Protein AF-A0ABC9NAE8-F1 (afdb_monomer_lite)

Foldseek 3Di:
DDPPDQDQCQLVVVVVVCVVVVHDLVVVCVVVVHDSVVNVVSNVSD

Structure (mmCIF, N/CA/C/O backbone):
data_AF-A0ABC9NAE8-F1
#
_entry.id   AF-A0ABC9NAE8-F1
#
loop_
_atom_site.group_PDB
_atom_site.id
_ato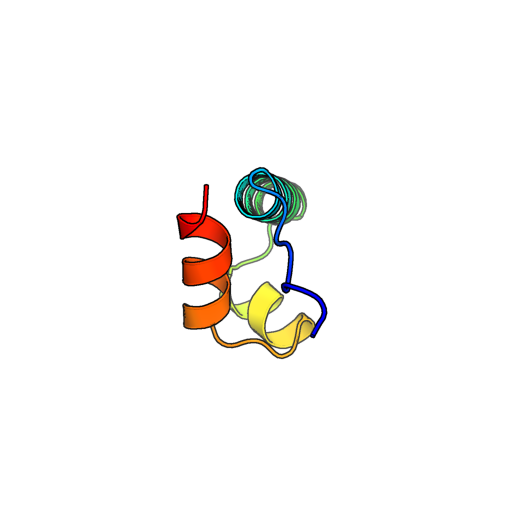m_site.type_symbol
_atom_site.label_atom_id
_atom_site.label_alt_id
_atom_site.label_comp_id
_atom_site.label_asym_id
_atom_site.label_entity_id
_atom_site.label_seq_id
_atom_site.pdbx_PDB_ins_code
_atom_site.Cartn_x
_atom_site.Cartn_y
_atom_site.Cartn_z
_atom_site.occupancy
_atom_site.B_iso_or_equiv
_atom_site.auth_seq_id
_atom_site.auth_comp_id
_atom_site.auth_asym_id
_atom_site.auth_atom_id
_atom_site.pdbx_PDB_model_num
ATOM 1 N N . MET A 1 1 ? 9.789 -16.178 -23.223 1.00 44.19 1 MET A N 1
ATOM 2 C CA . MET A 1 1 ? 9.762 -15.499 -21.908 1.00 44.19 1 MET A CA 1
ATOM 3 C C . MET A 1 1 ? 8.917 -14.242 -22.030 1.00 44.19 1 MET A C 1
ATOM 5 O O . MET A 1 1 ? 9.370 -13.277 -22.633 1.00 44.19 1 MET A O 1
ATOM 9 N N . GLY A 1 2 ? 7.676 -14.268 -21.540 1.00 54.34 2 GLY A N 1
ATOM 10 C CA . GLY A 1 2 ? 6.862 -13.055 -21.457 1.00 54.34 2 GLY A CA 1
ATOM 11 C C . GLY A 1 2 ? 7.458 -12.142 -20.392 1.00 54.34 2 GLY A C 1
ATOM 12 O O . GLY A 1 2 ? 7.627 -12.567 -19.252 1.00 54.34 2 GLY A O 1
ATOM 13 N N . LYS A 1 3 ? 7.845 -10.917 -20.754 1.00 61.91 3 LYS A N 1
ATOM 14 C CA . LYS A 1 3 ? 8.207 -9.912 -19.750 1.00 61.91 3 LYS A CA 1
ATOM 15 C C . LYS A 1 3 ? 6.971 -9.693 -18.879 1.00 61.91 3 LYS A C 1
ATOM 17 O O . LYS A 1 3 ? 5.919 -9.365 -19.420 1.00 61.91 3 LYS A O 1
ATOM 22 N N . ASN A 1 4 ? 7.102 -9.869 -17.562 1.00 70.81 4 ASN A N 1
ATOM 23 C CA . ASN A 1 4 ? 6.086 -9.454 -16.595 1.00 70.81 4 ASN A CA 1
ATOM 24 C C . ASN A 1 4 ? 5.927 -7.933 -16.703 1.00 70.81 4 ASN A C 1
ATOM 26 O O . ASN A 1 4 ? 6.642 -7.169 -16.053 1.00 70.81 4 ASN A O 1
ATOM 30 N N . PHE A 1 5 ? 5.051 -7.503 -17.607 1.00 75.69 5 PHE A N 1
ATOM 31 C CA . PHE A 1 5 ? 4.752 -6.105 -17.844 1.00 75.69 5 PHE A CA 1
ATOM 32 C C . PHE A 1 5 ? 3.802 -5.639 -16.747 1.00 75.69 5 PHE A C 1
ATOM 34 O O . PHE A 1 5 ? 2.629 -6.004 -16.719 1.00 75.69 5 PHE A O 1
ATOM 41 N N . ILE A 1 6 ? 4.340 -4.857 -15.818 1.00 77.56 6 ILE A N 1
ATOM 42 C CA . ILE A 1 6 ? 3.551 -4.167 -14.805 1.00 77.56 6 ILE A CA 1
ATOM 43 C C . ILE A 1 6 ? 3.245 -2.783 -15.359 1.00 77.56 6 ILE A C 1
ATOM 45 O O . ILE A 1 6 ? 4.162 -2.032 -15.687 1.00 77.56 6 ILE A O 1
ATOM 49 N N . HIS A 1 7 ? 1.959 -2.459 -15.483 1.00 83.69 7 HIS A N 1
ATOM 50 C CA . HIS A 1 7 ? 1.546 -1.157 -15.986 1.00 83.69 7 HIS A CA 1
ATOM 51 C C . HIS A 1 7 ? 2.007 -0.044 -15.021 1.00 83.69 7 HIS A C 1
ATOM 53 O O . HIS A 1 7 ? 1.762 -0.177 -13.818 1.00 83.69 7 HIS A O 1
ATOM 59 N N . PRO A 1 8 ? 2.607 1.063 -15.502 1.00 82.25 8 PRO A N 1
ATOM 60 C CA . PRO A 1 8 ? 3.143 2.120 -14.636 1.00 82.25 8 PRO A CA 1
ATOM 61 C C . PRO A 1 8 ? 2.107 2.722 -13.682 1.00 82.25 8 PRO A C 1
ATOM 63 O O . PRO A 1 8 ? 2.430 3.096 -12.568 1.00 82.25 8 PRO A O 1
ATOM 66 N N . SER A 1 9 ? 0.828 2.770 -14.069 1.00 89.06 9 SER A N 1
ATOM 67 C CA . SER A 1 9 ? -0.230 3.304 -13.197 1.00 89.06 9 SER A CA 1
ATOM 68 C C . SER A 1 9 ? -0.786 2.305 -12.175 1.00 89.06 9 SER A C 1
ATOM 70 O O . SER A 1 9 ? -1.662 2.676 -11.392 1.00 89.06 9 SER A O 1
ATOM 72 N N . LEU A 1 10 ? -0.314 1.051 -12.155 1.00 87.31 10 LEU A N 1
ATOM 73 C CA . LEU A 1 10 ? -0.864 0.018 -11.274 1.00 87.31 10 LEU A CA 1
ATOM 74 C C . LEU A 1 10 ? -0.707 0.395 -9.796 1.00 87.31 10 LEU A C 1
ATOM 76 O O . LEU A 1 10 ? -1.667 0.289 -9.033 1.00 87.31 10 LEU A O 1
ATOM 80 N N . GLY A 1 11 ? 0.466 0.897 -9.401 1.00 88.75 11 GLY A N 1
ATOM 81 C CA . GLY A 1 11 ? 0.714 1.346 -8.030 1.00 88.75 11 GLY A CA 1
ATOM 82 C C . GLY A 1 11 ? -0.232 2.472 -7.600 1.00 88.75 11 GLY A C 1
ATOM 83 O O . GLY A 1 11 ? -0.799 2.429 -6.507 1.00 88.75 11 GLY A O 1
ATOM 84 N N . PHE A 1 12 ? -0.474 3.440 -8.491 1.00 90.19 12 PHE A N 1
ATOM 85 C CA . PHE A 1 12 ? -1.418 4.535 -8.253 1.00 90.19 12 PHE A CA 1
ATOM 86 C C . PHE A 1 12 ? -2.863 4.038 -8.135 1.00 90.19 12 PHE A C 1
ATOM 88 O O . PHE A 1 12 ? -3.590 4.447 -7.227 1.00 90.19 12 PHE A O 1
ATOM 95 N N . PHE A 1 13 ? -3.278 3.136 -9.028 1.00 91.81 13 PHE A N 1
ATOM 96 C CA . PHE A 1 13 ? -4.616 2.552 -9.013 1.00 91.81 13 PHE A CA 1
ATOM 97 C C . PHE A 1 13 ? -4.891 1.817 -7.698 1.00 91.81 13 PHE A C 1
ATOM 99 O O . PHE A 1 13 ? -5.891 2.097 -7.039 1.00 91.81 13 PHE A O 1
ATOM 106 N N . ILE A 1 14 ? -3.979 0.937 -7.275 1.00 90.62 14 ILE A N 1
ATOM 107 C CA . ILE A 1 14 ? -4.123 0.174 -6.031 1.00 90.62 14 ILE A CA 1
ATOM 108 C C . ILE A 1 14 ? -4.179 1.121 -4.823 1.00 90.62 14 ILE A C 1
ATOM 110 O O . ILE A 1 14 ? -5.033 0.950 -3.951 1.00 90.62 14 ILE A O 1
ATOM 114 N N . GLU A 1 15 ? -3.324 2.150 -4.769 1.00 91.38 15 GLU A N 1
ATOM 115 C CA . GLU A 1 15 ? -3.343 3.110 -3.660 1.00 91.38 15 GLU A CA 1
ATOM 116 C C . GLU A 1 15 ? -4.668 3.883 -3.591 1.00 91.38 15 GLU A C 1
ATOM 118 O O . GLU A 1 15 ? -5.222 4.061 -2.499 1.00 91.38 15 GLU A O 1
ATOM 123 N N . ARG A 1 16 ? -5.186 4.331 -4.742 1.00 92.94 16 ARG A N 1
ATOM 124 C CA . ARG A 1 16 ? -6.467 5.039 -4.831 1.00 92.94 16 ARG A CA 1
ATOM 125 C C . ARG A 1 16 ? -7.617 4.152 -4.360 1.00 92.94 16 ARG A C 1
ATOM 127 O O . ARG A 1 16 ? -8.376 4.584 -3.494 1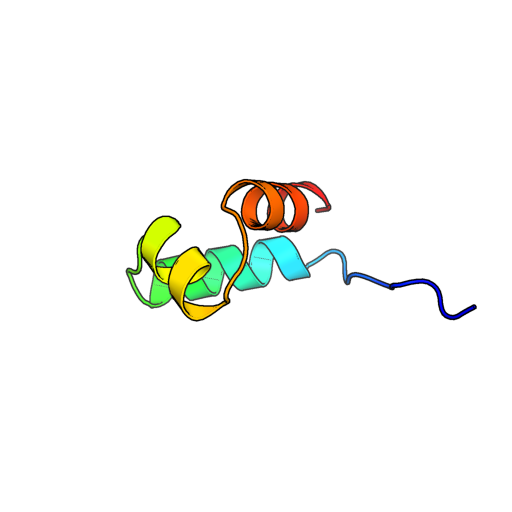.00 92.94 16 ARG A O 1
ATOM 134 N N . THR A 1 17 ? -7.714 2.929 -4.876 1.00 92.38 17 THR A N 1
ATOM 135 C 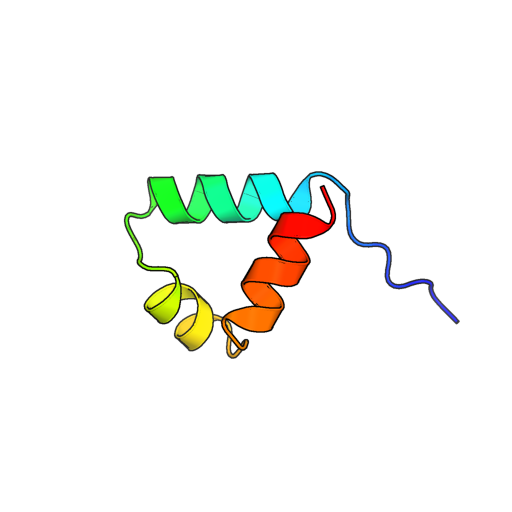CA . THR A 1 17 ? -8.771 1.979 -4.503 1.00 92.38 17 THR A CA 1
ATOM 136 C C . THR A 1 17 ? -8.708 1.650 -3.011 1.00 92.38 17 THR A C 1
ATOM 138 O O . THR A 1 17 ? -9.723 1.736 -2.326 1.00 92.38 17 THR A O 1
ATOM 141 N N . ARG A 1 18 ? -7.510 1.395 -2.459 1.00 93.81 18 ARG A N 1
ATOM 142 C CA . ARG A 1 18 ? -7.319 1.165 -1.014 1.00 93.81 18 ARG A CA 1
ATOM 143 C C . ARG A 1 18 ? -7.846 2.332 -0.175 1.00 93.81 18 ARG A C 1
ATOM 145 O O . ARG A 1 18 ? -8.543 2.114 0.813 1.00 93.81 18 ARG A O 1
ATOM 152 N N . LYS A 1 19 ? -7.505 3.571 -0.557 1.00 94.12 19 LYS A N 1
ATOM 153 C CA . LYS A 1 19 ? -7.957 4.792 0.134 1.00 94.12 19 LYS A CA 1
ATOM 154 C C . LYS A 1 19 ? -9.478 4.956 0.056 1.0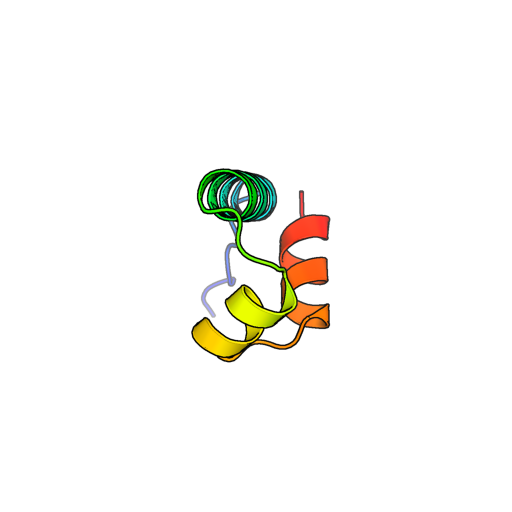0 94.12 19 LYS A C 1
ATOM 156 O O . LYS A 1 19 ? -10.077 5.328 1.057 1.00 94.12 19 LYS A O 1
ATOM 161 N N . GLN A 1 20 ? -10.093 4.653 -1.089 1.00 95.81 20 GLN A N 1
ATOM 162 C CA . GLN A 1 20 ? -11.549 4.721 -1.269 1.00 95.81 20 GLN A CA 1
ATOM 163 C C . GLN A 1 20 ? -12.298 3.671 -0.441 1.00 95.81 20 GLN A C 1
ATOM 165 O O . GLN A 1 20 ? -13.339 3.985 0.124 1.00 95.81 20 GLN A O 1
ATOM 170 N N . SER A 1 21 ? -11.757 2.457 -0.319 1.00 94.19 21 SER A N 1
ATOM 171 C CA . SER A 1 21 ? -12.333 1.411 0.538 1.00 94.19 21 SER A CA 1
ATOM 172 C C . SER A 1 21 ? -12.065 1.615 2.032 1.00 94.19 21 SER A C 1
ATOM 174 O O . SER A 1 21 ? -12.630 0.891 2.844 1.00 94.19 21 SER A O 1
ATOM 176 N N . GLY A 1 22 ? -11.193 2.553 2.419 1.00 95.69 22 GLY A N 1
ATOM 177 C CA . GLY A 1 22 ? -10.866 2.811 3.826 1.00 95.69 22 GLY A CA 1
ATOM 178 C C . GLY A 1 22 ? -10.092 1.684 4.522 1.00 95.69 22 GLY A C 1
ATOM 179 O O . GLY A 1 22 ? -10.001 1.673 5.747 1.00 95.69 22 GLY A O 1
ATOM 180 N N . VAL A 1 23 ? -9.516 0.740 3.769 1.00 95.12 23 VAL A N 1
ATOM 181 C CA . VAL A 1 23 ? -8.800 -0.414 4.335 1.00 95.12 23 VAL A CA 1
ATOM 182 C C . VAL A 1 23 ? -7.339 -0.086 4.637 1.00 95.12 23 VAL A C 1
ATOM 184 O O . VAL A 1 23 ? -6.684 0.705 3.943 1.00 95.12 23 VAL A O 1
ATOM 187 N N . THR A 1 24 ? -6.790 -0.710 5.676 1.00 95.00 24 THR A N 1
ATOM 188 C CA . THR A 1 24 ? -5.363 -0.593 5.994 1.00 95.00 24 THR A CA 1
ATOM 189 C C . THR A 1 24 ? -4.522 -1.367 4.975 1.00 95.00 24 THR A C 1
ATOM 191 O O . THR A 1 24 ? -5.015 -2.240 4.259 1.00 95.00 24 THR A O 1
ATOM 194 N N . ILE A 1 25 ? -3.229 -1.043 4.893 1.00 93.44 25 ILE A N 1
ATOM 195 C CA . ILE A 1 25 ? -2.292 -1.795 4.044 1.00 93.44 25 ILE A CA 1
ATOM 196 C C . ILE A 1 25 ? -2.204 -3.251 4.519 1.00 93.44 25 ILE A C 1
ATOM 198 O O . ILE A 1 25 ? -2.158 -4.151 3.690 1.00 93.44 25 ILE A O 1
ATOM 202 N N . GLU A 1 26 ? -2.228 -3.490 5.831 1.00 94.62 26 GLU A N 1
ATOM 203 C CA . GLU A 1 26 ? -2.161 -4.837 6.405 1.00 94.62 26 GLU A CA 1
ATOM 204 C C . GLU A 1 26 ? -3.360 -5.702 6.016 1.00 94.62 26 GLU A C 1
ATOM 206 O O . GLU A 1 26 ? -3.167 -6.849 5.621 1.00 94.62 26 GLU A O 1
ATOM 211 N N . THR A 1 27 ? -4.580 -5.157 6.084 1.00 95.31 27 THR A N 1
ATOM 212 C CA . THR A 1 27 ? -5.795 -5.867 5.657 1.00 95.31 27 THR A CA 1
ATOM 213 C C . THR A 1 27 ? -5.718 -6.214 4.176 1.00 95.31 27 THR A C 1
ATOM 215 O O . THR A 1 27 ? -5.844 -7.380 3.820 1.00 95.31 27 THR A O 1
ATOM 218 N N . LEU A 1 28 ? -5.378 -5.237 3.329 1.00 93.25 28 LEU A N 1
ATOM 219 C CA . LEU A 1 28 ? -5.209 -5.465 1.894 1.00 93.25 28 LEU A CA 1
ATOM 220 C C . LEU A 1 28 ? -4.157 -6.548 1.594 1.00 93.25 28 LEU A C 1
ATOM 222 O O . LEU A 1 28 ? -4.365 -7.396 0.734 1.00 93.25 28 LEU A O 1
ATOM 226 N N . CYS A 1 29 ? -3.021 -6.522 2.292 1.00 94.56 29 CYS A N 1
ATOM 227 C CA . CYS A 1 29 ? -1.954 -7.504 2.103 1.00 94.56 29 CYS A CA 1
ATOM 228 C C . CYS A 1 29 ? 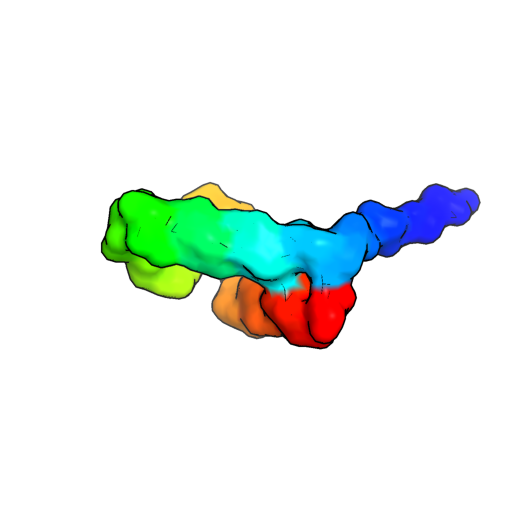-2.389 -8.915 2.519 1.00 94.56 29 CYS A C 1
ATOM 230 O O . CYS A 1 29 ? -2.052 -9.878 1.832 1.00 94.56 29 CYS A O 1
ATOM 232 N N . LYS A 1 30 ? -3.172 -9.034 3.601 1.00 95.81 30 LYS A N 1
ATOM 233 C CA . LYS A 1 30 ? -3.765 -10.307 4.034 1.00 95.81 30 LYS A CA 1
ATOM 234 C C . LYS A 1 30 ? -4.751 -10.848 3.002 1.00 95.81 30 LYS A C 1
ATOM 236 O O . LYS A 1 30 ? -4.612 -12.004 2.621 1.00 95.81 30 LYS A O 1
ATOM 241 N N . ASP A 1 31 ? -5.673 -10.018 2.517 1.00 94.00 31 ASP A N 1
ATOM 242 C CA . ASP A 1 31 ? -6.681 -10.423 1.525 1.00 94.00 31 ASP A CA 1
ATOM 243 C C . ASP A 1 31 ? -6.048 -10.863 0.198 1.00 94.00 31 ASP A C 1
ATOM 245 O O . ASP A 1 31 ? -6.481 -11.826 -0.429 1.00 94.00 31 ASP A O 1
AT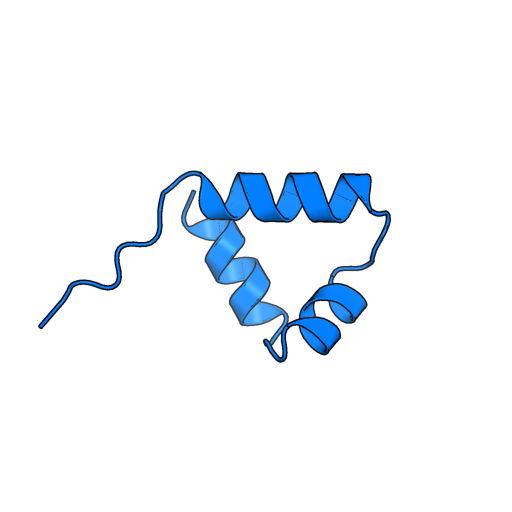OM 249 N N . LEU A 1 32 ? -4.993 -10.166 -0.232 1.00 90.56 32 LEU A N 1
ATOM 250 C CA . LEU A 1 32 ? -4.286 -10.470 -1.476 1.00 90.56 32 LEU A CA 1
ATOM 251 C C . LEU A 1 32 ? -3.220 -11.563 -1.325 1.00 90.56 32 LEU A C 1
ATOM 253 O O . LEU A 1 32 ? -2.587 -11.917 -2.318 1.00 90.56 32 LEU A O 1
ATOM 257 N N . HIS A 1 33 ? -2.994 -12.077 -0.112 1.00 95.12 33 HIS A N 1
ATOM 258 C CA . HIS A 1 33 ? -1.910 -13.012 0.197 1.00 95.12 33 HIS A CA 1
ATOM 259 C C . HIS A 1 33 ? -0.533 -12.521 -0.291 1.00 95.12 33 HIS A C 1
ATOM 261 O O . HIS A 1 33 ? 0.269 -13.285 -0.830 1.00 95.12 33 HIS A O 1
ATOM 267 N N . ILE A 1 34 ? -0.251 -11.231 -0.090 1.00 93.31 34 ILE A N 1
ATOM 268 C CA . ILE A 1 34 ? 1.039 -10.611 -0.413 1.00 93.31 34 ILE A CA 1
ATOM 269 C C . ILE A 1 34 ? 1.701 -10.043 0.838 1.00 93.31 34 ILE A C 1
ATOM 271 O O . ILE A 1 34 ? 1.046 -9.682 1.814 1.00 93.31 34 ILE A O 1
ATOM 275 N N . SER A 1 35 ? 3.019 -9.892 0.790 1.00 95.44 35 SER A N 1
ATOM 276 C CA . SER A 1 35 ? 3.749 -9.191 1.843 1.00 95.44 35 SER A CA 1
ATOM 277 C C . SER A 1 35 ? 3.567 -7.669 1.718 1.00 95.44 35 SER A C 1
ATOM 279 O O . SER A 1 35 ? 3.498 -7.148 0.600 1.00 95.44 35 SER A O 1
ATOM 281 N N . PRO A 1 36 ? 3.603 -6.908 2.829 1.00 92.56 36 PRO A N 1
ATOM 282 C CA . PRO A 1 36 ? 3.623 -5.443 2.782 1.00 92.56 36 PRO A CA 1
ATOM 283 C C . PRO A 1 36 ? 4.768 -4.870 1.935 1.00 92.56 36 PRO A C 1
ATOM 285 O O . PRO A 1 36 ? 4.607 -3.836 1.289 1.00 92.56 36 PRO A O 1
ATOM 288 N N . SER A 1 37 ? 5.913 -5.558 1.882 1.00 92.75 37 SER A N 1
ATOM 289 C CA . SER A 1 37 ? 7.026 -5.216 0.988 1.00 92.75 37 SER A CA 1
ATOM 290 C C . SER A 1 37 ? 6.623 -5.285 -0.486 1.00 92.75 37 SER A C 1
ATOM 292 O O . SER A 1 37 ? 6.859 -4.332 -1.221 1.00 92.75 37 SER A O 1
ATOM 294 N N . THR A 1 38 ? 5.922 -6.345 -0.896 1.00 90.69 38 THR A N 1
ATOM 295 C CA . THR A 1 38 ? 5.383 -6.498 -2.254 1.00 90.69 38 THR A CA 1
ATOM 296 C C . THR A 1 38 ? 4.435 -5.355 -2.609 1.00 90.69 38 THR A C 1
ATOM 298 O O . THR A 1 38 ? 4.516 -4.808 -3.706 1.00 90.69 38 THR A O 1
ATOM 301 N N . TYR A 1 39 ? 3.575 -4.936 -1.675 1.00 90.62 39 TYR A N 1
ATOM 302 C CA . TYR A 1 39 ? 2.721 -3.761 -1.864 1.00 90.62 39 TYR A CA 1
ATOM 303 C C . TYR A 1 39 ? 3.541 -2.471 -2.064 1.00 90.62 39 TYR A C 1
ATOM 305 O O . TYR A 1 39 ? 3.239 -1.671 -2.952 1.00 90.62 39 TYR A O 1
ATOM 313 N N . ILE A 1 40 ? 4.605 -2.268 -1.279 1.00 88.94 40 ILE A N 1
ATOM 314 C CA . ILE A 1 40 ? 5.500 -1.108 -1.420 1.00 88.94 40 ILE A CA 1
ATOM 315 C C . ILE A 1 40 ? 6.223 -1.126 -2.775 1.00 88.94 40 ILE A C 1
ATOM 317 O O . ILE A 1 40 ? 6.319 -0.079 -3.414 1.00 88.94 40 ILE A O 1
ATOM 321 N N . ASP A 1 41 ? 6.693 -2.284 -3.238 1.00 87.44 41 ASP A N 1
ATOM 322 C CA . ASP A 1 41 ? 7.338 -2.427 -4.549 1.00 87.44 41 ASP A CA 1
ATOM 323 C C . ASP A 1 41 ? 6.370 -2.141 -5.705 1.00 87.44 41 ASP A C 1
ATOM 325 O O . ASP A 1 41 ? 6.731 -1.444 -6.655 1.00 87.44 41 ASP A O 1
ATOM 329 N N . LEU A 1 42 ? 5.119 -2.605 -5.603 1.00 84.94 42 LEU A N 1
ATOM 330 C CA . LEU A 1 42 ? 4.060 -2.283 -6.567 1.00 84.94 42 LEU A CA 1
ATOM 331 C C . LEU A 1 42 ? 3.773 -0.778 -6.618 1.00 84.94 42 LEU A C 1
ATOM 333 O O . LEU A 1 42 ? 3.535 -0.237 -7.696 1.00 84.94 42 LEU A O 1
ATOM 337 N N . LYS A 1 43 ? 3.838 -0.093 -5.471 1.00 80.88 43 LYS A N 1
ATOM 338 C CA . LYS A 1 43 ? 3.682 1.364 -5.385 1.00 80.88 43 LYS A CA 1
ATOM 339 C C . LYS A 1 43 ? 4.891 2.135 -5.931 1.00 80.88 43 LYS A C 1
ATOM 341 O O . LYS A 1 43 ? 4.702 3.207 -6.491 1.00 80.88 43 LYS A O 1
ATOM 346 N N . LYS A 1 44 ? 6.119 1.651 -5.729 1.00 73.31 44 LYS A N 1
ATOM 347 C CA . LYS A 1 44 ? 7.358 2.362 -6.107 1.00 73.31 44 LYS A CA 1
ATOM 348 C C . LYS A 1 44 ? 7.708 2.272 -7.589 1.00 73.31 44 LYS A C 1
ATOM 350 O O . LYS A 1 44 ? 8.520 3.060 -8.050 1.00 73.31 44 LYS A O 1
ATOM 355 N N . ARG A 1 45 ? 7.139 1.318 -8.330 1.00 64.75 45 ARG A N 1
ATOM 356 C CA . ARG A 1 45 ? 7.364 1.164 -9.781 1.00 64.75 45 ARG A CA 1
ATOM 357 C C . ARG A 1 45 ? 6.599 2.185 -10.647 1.00 64.75 45 ARG A C 1
ATOM 359 O O . ARG A 1 45 ? 6.445 1.946 -11.843 1.00 64.75 45 ARG A O 1
ATOM 366 N N . VAL A 1 46 ? 6.122 3.275 -10.041 1.00 51.59 46 VAL A N 1
ATOM 367 C CA . VAL A 1 46 ? 5.443 4.411 -10.686 1.00 51.59 46 VAL A CA 1
ATOM 368 C C . VAL A 1 46 ? 6.444 5.539 -10.884 1.00 51.59 46 VAL A C 1
ATOM 370 O O . VAL A 1 46 ? 7.169 5.831 -9.907 1.00 51.59 46 VAL A O 1
#

Sequence (46 aa):
MGKNFIHPSLGFFIERTRKQSGVTIETLCKDLHISPSTYIDLKKRV

Organism: Bacteroides uniformis (strain ATCC 8492 / DSM 6597 / CCUG 4942 / CIP 103695 / JCM 5828 / KCTC 5204 / NCTC 13054 / VPI 0061) (NCBI:txid411479)

Secondary structure (DSSP, 8-state):
-------TTHHHHHHHHHHHHT--HHHHHHHTT--HHHHHHHHHT-

pLDDT: mean 86.14, std 12.54, range [44.19, 95.81]

Radius of gyration: 11.2 Å; chains: 1; bounding box: 22×20×28 Å